Protein AF-A0A661TTE0-F1 (afdb_monomer_lite)

Sequence (135 aa):
KLEMTIAEGFTFYFDPKDVGKKIDDYIIPTSWERGEFLNACQNMFNNVYSIDLNIPGIENMPDEYTGDEYIYDDCYISLLVMVSSNFGYLANGPIDITFKKSGDDKWRIWVIKDKTAAGILTESASYGTILAQFH

Foldseek 3Di:
DLVVQADQQAKEAEDPVQAQDDDPNDGRHRIDGPVRVVVLVVLLVVQFPDKDKDFPCPVVPDPDDPDQKDKPFFGWMWIWTHNDPQATAIFITGKIWMWGQDPVRDIHTRYIYDPRPDDDPPDDDDHDHDDSDDD

Radius of gyration: 15.84 Å; chains: 1; bounding box: 48×32×39 Å

Secondary structure (DSSP, 8-state):
-HHHHEEEEEEEE--TTTTT-EETTEE--SEEEHHHHHHHHHHHHHH-SEEEEE-TTGGGS-S---SSEEEEEEEEEEEEEESSSS-EEEEEEEEEEEEEE-TTS-EEEEEEEE--------SSS--B-------

Structure (mmCIF, N/CA/C/O backbone):
data_AF-A0A661TTE0-F1
#
_entry.id   AF-A0A661TTE0-F1
#
loop_
_atom_site.group_PDB
_atom_site.id
_atom_site.type_symbol
_atom_site.label_atom_id
_atom_site.label_alt_id
_atom_site.label_comp_id
_atom_site.label_asym_id
_atom_site.label_entity_id
_atom_site.label_seq_id
_atom_site.pdbx_PDB_ins_code
_atom_site.Cartn_x
_atom_site.Cartn_y
_atom_site.Cartn_z
_atom_site.occupancy
_atom_site.B_iso_or_equiv
_atom_site.auth_seq_id
_atom_site.auth_comp_id
_atom_site.auth_asym_id
_atom_site.auth_atom_id
_atom_site.pdbx_PDB_model_num
ATOM 1 N N . LYS A 1 1 ? 10.618 -10.172 7.503 1.00 63.34 1 LYS A N 1
ATOM 2 C CA . LYS A 1 1 ? 10.186 -10.690 6.175 1.00 63.34 1 LYS A CA 1
ATOM 3 C C . LYS A 1 1 ? 9.563 -9.581 5.321 1.00 63.34 1 LYS A C 1
ATOM 5 O O . LYS A 1 1 ? 10.062 -9.404 4.224 1.00 63.34 1 LYS A O 1
ATOM 10 N N . LEU A 1 2 ? 8.614 -8.774 5.829 1.00 64.12 2 LEU A N 1
ATOM 11 C CA . LEU A 1 2 ? 8.089 -7.586 5.118 1.00 64.12 2 LEU A CA 1
ATOM 12 C C . LEU A 1 2 ? 9.192 -6.577 4.739 1.00 64.12 2 LEU A C 1
ATOM 14 O O . LEU A 1 2 ? 9.287 -6.143 3.600 1.00 64.12 2 LEU A O 1
ATOM 18 N N . GLU A 1 3 ? 10.102 -6.297 5.672 1.00 63.28 3 GLU A N 1
ATOM 19 C CA . GLU A 1 3 ? 11.249 -5.398 5.468 1.00 63.28 3 GLU A CA 1
ATOM 20 C C . GLU A 1 3 ? 12.190 -5.810 4.327 1.00 63.28 3 GLU A C 1
ATOM 22 O O . GLU A 1 3 ? 12.896 -4.967 3.785 1.00 63.28 3 GLU A O 1
ATOM 27 N N . MET A 1 4 ? 12.216 -7.098 3.965 1.00 72.50 4 MET A N 1
ATOM 28 C CA . MET A 1 4 ? 13.024 -7.598 2.848 1.00 72.50 4 MET A CA 1
ATOM 29 C C . MET A 1 4 ? 12.306 -7.453 1.501 1.00 72.50 4 MET A C 1
ATOM 31 O O . MET A 1 4 ? 12.970 -7.467 0.463 1.00 72.50 4 MET A O 1
ATOM 35 N N . THR A 1 5 ? 10.976 -7.336 1.533 1.00 83.06 5 THR A N 1
ATOM 36 C CA . THR A 1 5 ? 10.082 -7.186 0.377 1.00 83.06 5 THR A CA 1
ATOM 37 C C . THR A 1 5 ? 9.862 -5.712 0.021 1.00 83.06 5 THR A C 1
ATOM 39 O O . THR A 1 5 ? 9.704 -5.390 -1.153 1.00 83.06 5 THR A O 1
ATOM 42 N N . ILE A 1 6 ? 9.894 -4.811 1.008 1.00 90.12 6 ILE A N 1
ATOM 43 C CA . ILE A 1 6 ? 9.780 -3.358 0.821 1.00 90.12 6 ILE A CA 1
ATOM 44 C C . ILE A 1 6 ? 11.171 -2.736 0.639 1.00 90.12 6 ILE A C 1
ATOM 46 O O . ILE A 1 6 ? 12.048 -2.907 1.491 1.00 90.12 6 ILE A O 1
ATOM 50 N N . ALA A 1 7 ? 11.376 -2.010 -0.462 1.00 92.44 7 ALA A N 1
ATOM 51 C CA . ALA A 1 7 ? 12.639 -1.346 -0.780 1.00 92.44 7 ALA A CA 1
ATOM 52 C C . ALA A 1 7 ? 13.020 -0.293 0.270 1.00 92.44 7 ALA A C 1
ATOM 54 O O . ALA A 1 7 ? 12.151 0.268 0.928 1.00 92.44 7 ALA A O 1
ATOM 55 N N . GLU A 1 8 ? 14.317 -0.001 0.413 1.00 91.38 8 GLU A N 1
ATOM 56 C CA . GLU A 1 8 ? 14.813 1.029 1.341 1.00 91.38 8 GLU A CA 1
ATOM 57 C C . GLU A 1 8 ? 14.247 2.419 1.009 1.00 91.38 8 GLU A C 1
ATOM 59 O O . GLU A 1 8 ? 13.760 3.107 1.900 1.00 91.38 8 GLU A O 1
ATOM 64 N N . GLY A 1 9 ? 14.212 2.779 -0.279 1.00 91.56 9 GLY A N 1
ATOM 65 C CA . GLY A 1 9 ? 13.622 4.023 -0.788 1.00 91.56 9 GLY A CA 1
ATOM 66 C C . GLY A 1 9 ? 12.116 3.947 -1.053 1.00 91.56 9 GLY A C 1
ATOM 67 O O . GLY A 1 9 ? 11.645 4.557 -2.009 1.00 91.56 9 GLY A O 1
ATOM 68 N N . PHE A 1 10 ? 11.376 3.141 -0.289 1.00 96.06 10 PHE A N 1
ATOM 69 C CA . PHE A 1 10 ? 9.939 2.969 -0.497 1.00 96.06 10 PHE A CA 1
ATOM 70 C C . PHE A 1 10 ? 9.127 4.217 -0.131 1.00 96.06 10 PHE A C 1
ATOM 72 O O . PHE A 1 10 ? 9.416 4.895 0.859 1.00 96.06 10 PHE A O 1
ATOM 79 N N . THR A 1 11 ? 8.045 4.458 -0.876 1.00 94.50 11 THR A N 1
ATOM 80 C CA . THR A 1 11 ? 7.037 5.471 -0.543 1.00 94.50 11 THR A CA 1
ATOM 81 C C . THR A 1 11 ? 5.621 4.959 -0.805 1.00 94.50 11 THR A C 1
ATOM 83 O O . THR A 1 11 ? 5.321 4.438 -1.879 1.00 94.50 11 THR A O 1
ATOM 86 N N . PHE A 1 12 ? 4.733 5.147 0.167 1.00 93.31 12 PHE A N 1
ATOM 87 C CA . PHE A 1 12 ? 3.291 4.975 0.007 1.00 93.31 12 PHE A CA 1
ATOM 88 C C . PHE A 1 12 ? 2.658 6.347 -0.224 1.00 93.31 12 PHE A C 1
ATOM 90 O O . PHE A 1 12 ? 2.871 7.246 0.583 1.00 93.31 12 PHE A O 1
ATOM 97 N N . TYR A 1 13 ? 1.883 6.522 -1.289 1.00 91.00 13 TYR A N 1
ATOM 98 C CA . TYR A 1 13 ? 1.134 7.751 -1.555 1.00 91.00 13 TYR A CA 1
ATOM 99 C C . TYR A 1 13 ? -0.341 7.536 -1.246 1.00 91.00 13 TYR A C 1
ATOM 101 O O . TYR A 1 13 ? -0.939 6.588 -1.754 1.00 91.00 13 TYR A O 1
ATOM 109 N N . PHE A 1 14 ? -0.913 8.435 -0.449 1.00 87.19 14 PHE A N 1
ATOM 110 C CA . PHE A 1 14 ? -2.348 8.460 -0.179 1.00 87.19 14 PHE A CA 1
ATOM 111 C C . PHE A 1 14 ? -3.128 8.950 -1.395 1.00 87.19 14 PHE A C 1
ATOM 113 O O . PHE A 1 14 ? -2.598 9.717 -2.208 1.00 87.19 14 PHE A O 1
ATOM 120 N N . ASP A 1 15 ? -4.405 8.569 -1.482 1.00 86.44 15 ASP A N 1
ATOM 121 C CA . ASP A 1 15 ? -5.304 9.161 -2.466 1.00 86.44 15 ASP A CA 1
ATOM 122 C C . ASP A 1 15 ? -5.340 10.688 -2.241 1.00 86.44 15 ASP A C 1
ATOM 124 O O . ASP A 1 15 ? -5.603 11.145 -1.121 1.00 86.44 15 ASP A O 1
ATOM 128 N N . PRO A 1 16 ? -5.091 11.514 -3.275 1.00 85.38 16 PRO A N 1
ATOM 129 C CA . PRO A 1 16 ? -5.105 12.970 -3.149 1.00 85.38 16 PRO A CA 1
ATOM 130 C C . PRO A 1 16 ? -6.391 13.547 -2.543 1.00 85.38 16 PRO A C 1
ATOM 132 O O . PRO A 1 16 ? -6.363 14.649 -1.998 1.00 85.38 16 PRO A O 1
ATOM 135 N N . LYS A 1 17 ? -7.522 12.836 -2.636 1.00 83.38 17 LYS A N 1
ATOM 136 C CA . LYS A 1 17 ? -8.797 13.245 -2.030 1.00 83.38 17 LYS A CA 1
ATOM 137 C C . LYS A 1 17 ? -8.822 13.078 -0.514 1.00 83.38 17 LYS A C 1
ATOM 139 O O . LYS A 1 17 ? -9.683 13.678 0.130 1.00 83.38 17 LYS A O 1
ATOM 144 N N . ASP A 1 18 ? -7.954 12.241 0.041 1.00 83.44 18 ASP A N 1
ATOM 145 C CA . ASP A 1 18 ? -7.863 11.970 1.473 1.00 83.44 18 ASP A CA 1
ATOM 146 C C . ASP A 1 18 ? -6.802 12.826 2.162 1.00 83.44 18 ASP A C 1
ATOM 148 O O . ASP A 1 18 ? -6.963 13.175 3.331 1.00 83.44 18 ASP A O 1
ATOM 152 N N . VAL A 1 19 ? -5.774 13.253 1.427 1.00 83.69 19 VAL A N 1
ATOM 153 C CA . VAL A 1 19 ? -4.731 14.156 1.930 1.00 83.69 19 VAL A CA 1
ATOM 154 C C . VAL A 1 19 ? -5.344 15.404 2.579 1.00 83.69 19 VAL A C 1
ATOM 156 O O . VAL A 1 19 ? -6.172 16.106 2.000 1.00 83.69 19 VAL A O 1
ATOM 159 N N . GLY A 1 20 ? -4.919 15.692 3.809 1.00 85.88 20 GLY A N 1
ATOM 160 C CA . GLY A 1 20 ? -5.394 16.819 4.610 1.00 85.88 20 GLY A CA 1
ATOM 161 C C . GLY A 1 20 ? -6.670 16.552 5.414 1.00 85.88 20 GLY A C 1
ATOM 162 O O . GLY A 1 20 ? -7.016 17.374 6.267 1.00 85.88 20 GLY A O 1
ATOM 163 N N . LYS A 1 21 ? -7.362 15.419 5.215 1.00 85.81 21 LYS A N 1
ATOM 164 C CA . LYS A 1 21 ? -8.466 15.025 6.103 1.00 85.81 21 LYS A CA 1
ATOM 165 C C . LYS A 1 21 ? -7.926 14.733 7.501 1.00 85.81 21 LYS A C 1
ATOM 167 O O . LYS A 1 21 ? -6.868 14.125 7.662 1.00 85.81 21 LYS A O 1
ATOM 172 N N . LYS A 1 22 ? -8.674 15.176 8.514 1.00 83.19 22 LYS A N 1
ATOM 173 C CA . LYS A 1 22 ? -8.362 14.943 9.925 1.00 83.19 22 LYS A CA 1
ATOM 174 C C . LYS A 1 22 ? -9.139 13.731 10.438 1.00 83.19 22 LYS A C 1
ATOM 176 O O . LYS A 1 22 ? -10.357 13.667 10.282 1.00 83.19 22 LYS A O 1
ATOM 181 N N . ILE A 1 23 ? -8.419 12.805 11.054 1.00 77.44 23 ILE A N 1
ATOM 182 C CA . ILE A 1 23 ? -8.912 11.591 11.699 1.00 77.44 23 ILE A CA 1
ATOM 183 C C . ILE A 1 23 ? -8.402 11.639 13.131 1.00 77.44 23 ILE A C 1
ATOM 185 O O . ILE A 1 23 ? -7.198 11.531 13.345 1.00 77.44 23 ILE A O 1
ATOM 189 N N . ASP A 1 24 ? -9.294 11.821 14.100 1.00 82.12 24 ASP A N 1
ATOM 190 C CA . ASP A 1 24 ? -8.915 12.081 15.493 1.00 82.12 24 ASP A CA 1
ATOM 191 C C . ASP A 1 24 ? -7.883 13.214 15.568 1.00 82.12 24 ASP A C 1
ATOM 193 O O . ASP A 1 24 ? -8.213 14.327 15.175 1.00 82.12 24 ASP A O 1
ATOM 197 N N . ASP A 1 25 ? -6.644 12.959 15.994 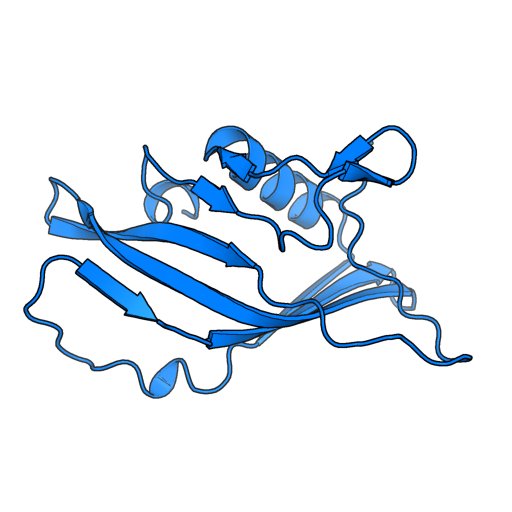1.00 83.50 25 ASP A N 1
ATOM 198 C CA . ASP A 1 25 ? -5.551 13.946 16.018 1.00 83.50 25 ASP A CA 1
ATOM 199 C C . ASP A 1 25 ? -4.538 13.799 14.873 1.00 83.50 25 ASP A C 1
ATOM 201 O O . ASP A 1 25 ? -3.560 14.544 14.792 1.00 83.50 25 ASP A O 1
ATOM 205 N N . TYR A 1 26 ? -4.795 12.885 13.942 1.00 82.44 26 TYR A N 1
ATOM 206 C CA . TYR A 1 26 ? -3.966 12.633 12.775 1.00 82.44 26 TYR A CA 1
ATOM 207 C C . TYR A 1 26 ? -4.474 13.395 11.544 1.00 82.44 26 TYR A C 1
ATOM 209 O O . TYR A 1 26 ? -5.671 13.420 11.263 1.00 82.44 26 TYR A O 1
ATOM 217 N N . ILE A 1 27 ? -3.567 14.009 10.781 1.00 85.44 27 ILE A N 1
ATOM 218 C CA . ILE A 1 27 ? -3.872 14.615 9.476 1.00 85.44 27 ILE A CA 1
ATOM 219 C C . ILE A 1 27 ? -3.226 13.739 8.412 1.00 85.44 27 ILE A C 1
ATOM 221 O O . ILE A 1 27 ? -2.014 13.535 8.461 1.00 85.44 27 ILE A O 1
ATOM 225 N N . ILE A 1 28 ? -4.019 13.253 7.453 1.00 85.38 28 ILE A N 1
ATOM 226 C CA . ILE A 1 28 ? -3.514 12.398 6.374 1.00 85.38 28 ILE A CA 1
ATOM 227 C C . ILE A 1 28 ? -2.458 13.176 5.566 1.00 85.38 28 ILE A C 1
ATOM 229 O O . ILE A 1 28 ? -2.792 14.209 4.972 1.00 85.38 28 ILE A O 1
ATOM 233 N N . PRO A 1 29 ? -1.193 12.724 5.539 1.00 89.44 29 PRO A N 1
ATOM 234 C CA . PRO A 1 29 ? -0.135 13.358 4.775 1.00 89.44 29 PRO A CA 1
ATOM 235 C C . PRO A 1 29 ? -0.250 12.958 3.305 1.00 89.44 29 PRO A C 1
ATOM 237 O O . PRO A 1 29 ? -1.008 12.071 2.931 1.00 89.44 29 PRO A O 1
ATOM 240 N N . THR A 1 30 ? 0.557 13.578 2.452 1.00 92.12 30 THR A N 1
ATOM 241 C CA . THR A 1 30 ? 0.662 13.168 1.046 1.00 92.12 30 THR A CA 1
ATOM 242 C C . THR A 1 30 ? 1.196 11.741 0.901 1.00 92.12 30 THR A C 1
ATOM 244 O O . THR A 1 30 ? 0.814 11.015 -0.016 1.00 92.12 30 THR A O 1
ATOM 247 N N . SER A 1 31 ? 2.101 11.338 1.792 1.00 91.81 31 SER A N 1
ATOM 248 C CA . SER A 1 31 ? 2.784 10.055 1.704 1.00 91.81 31 SER A CA 1
ATOM 249 C C . SER A 1 31 ? 3.303 9.573 3.050 1.00 91.81 31 SER A C 1
ATOM 251 O O . SER A 1 31 ? 3.523 10.378 3.954 1.00 91.81 31 SER A O 1
ATOM 253 N N . TRP A 1 32 ? 3.572 8.272 3.117 1.00 92.88 32 TRP A N 1
ATOM 254 C CA . TRP A 1 32 ? 4.417 7.647 4.127 1.00 92.88 32 TRP A CA 1
ATOM 255 C C . TRP A 1 32 ? 5.730 7.169 3.525 1.00 92.88 32 TRP A C 1
ATOM 257 O O . TRP A 1 32 ? 5.753 6.526 2.471 1.00 92.88 32 TRP A O 1
ATOM 267 N N . GLU A 1 33 ? 6.821 7.416 4.236 1.00 95.31 33 GLU A N 1
ATOM 268 C CA . GLU A 1 33 ? 8.095 6.754 3.982 1.00 95.31 33 GLU A CA 1
ATOM 269 C C . GLU A 1 33 ? 8.085 5.318 4.531 1.00 95.31 33 GLU A C 1
ATOM 271 O O . GLU A 1 33 ? 7.222 4.913 5.318 1.00 95.31 33 GLU A O 1
ATOM 276 N N . ARG A 1 34 ? 9.086 4.521 4.138 1.00 93.06 34 ARG A N 1
ATOM 277 C CA . ARG A 1 34 ? 9.242 3.115 4.549 1.00 93.06 34 ARG A CA 1
ATOM 278 C C . ARG A 1 34 ? 9.043 2.882 6.046 1.00 93.06 34 ARG A C 1
ATOM 280 O O . ARG A 1 34 ? 8.356 1.935 6.419 1.00 93.06 34 ARG A O 1
ATOM 287 N N . GLY A 1 35 ? 9.659 3.703 6.895 1.00 91.25 35 GLY A N 1
ATOM 288 C CA . GLY A 1 35 ? 9.573 3.542 8.348 1.00 91.25 35 GLY A CA 1
ATOM 289 C C . GLY A 1 35 ? 8.147 3.716 8.871 1.00 91.25 35 GLY A C 1
ATOM 290 O O . GLY A 1 35 ? 7.672 2.888 9.645 1.00 91.25 35 GLY A O 1
ATOM 291 N N . GLU A 1 36 ? 7.451 4.749 8.399 1.00 90.94 36 GLU A N 1
ATOM 292 C CA . GLU A 1 36 ? 6.069 5.049 8.783 1.00 90.94 36 GLU A CA 1
ATOM 293 C C . GLU A 1 36 ? 5.118 3.940 8.331 1.00 90.94 36 GLU A C 1
ATOM 295 O O . GLU A 1 36 ? 4.331 3.441 9.133 1.00 90.94 36 GLU A O 1
ATOM 300 N N . PHE A 1 37 ? 5.257 3.486 7.082 1.00 89.19 37 PHE A N 1
ATOM 301 C CA . PHE A 1 37 ? 4.452 2.396 6.532 1.00 89.19 37 PHE A CA 1
ATOM 302 C C . PHE A 1 37 ? 4.652 1.087 7.304 1.00 89.19 37 PHE A C 1
ATOM 304 O O . PHE A 1 37 ? 3.684 0.442 7.706 1.00 89.19 37 PHE A O 1
ATOM 311 N N . LEU A 1 38 ? 5.905 0.697 7.561 1.00 88.31 38 LEU A N 1
ATOM 312 C CA . LEU A 1 38 ? 6.206 -0.523 8.314 1.00 88.31 38 LEU A CA 1
ATOM 313 C C . LEU A 1 38 ? 5.676 -0.453 9.748 1.00 88.31 38 LEU A C 1
ATOM 315 O O . LEU A 1 38 ? 5.133 -1.441 10.242 1.00 88.31 38 LEU A O 1
ATOM 319 N N . ASN A 1 39 ? 5.795 0.707 10.397 1.00 87.81 39 ASN A N 1
ATOM 320 C CA . ASN A 1 39 ? 5.257 0.922 11.734 1.00 87.81 39 ASN A CA 1
ATOM 321 C C . ASN A 1 39 ? 3.722 0.836 11.743 1.00 87.81 39 ASN A C 1
ATOM 323 O O . ASN A 1 39 ? 3.147 0.160 12.595 1.00 87.81 39 ASN A O 1
ATOM 327 N N . ALA A 1 40 ? 3.053 1.440 10.756 1.00 85.81 40 ALA A N 1
ATOM 328 C CA . ALA A 1 40 ? 1.606 1.339 10.590 1.00 85.81 40 ALA A CA 1
ATOM 329 C C . ALA A 1 40 ? 1.156 -0.119 10.381 1.00 85.81 40 ALA A C 1
ATOM 331 O O . ALA A 1 40 ? 0.237 -0.583 11.059 1.00 85.81 40 ALA A O 1
ATOM 332 N N . CYS A 1 41 ? 1.840 -0.882 9.518 1.00 85.25 41 CYS A N 1
ATOM 333 C CA . CYS A 1 41 ? 1.567 -2.308 9.337 1.00 85.25 41 CYS A CA 1
ATOM 334 C C . CYS A 1 41 ? 1.771 -3.100 10.633 1.00 85.25 41 CYS A C 1
ATOM 336 O O . CYS A 1 41 ? 0.927 -3.921 10.985 1.00 85.25 41 CYS A O 1
ATOM 338 N N . GLN A 1 42 ? 2.869 -2.864 11.356 1.00 85.88 42 GLN A N 1
ATOM 339 C CA . GLN A 1 42 ? 3.149 -3.555 12.614 1.00 85.88 42 GLN A CA 1
ATOM 340 C C . GLN A 1 42 ? 2.062 -3.282 13.660 1.00 85.88 42 GLN A C 1
ATOM 342 O O . GLN A 1 42 ? 1.601 -4.213 14.319 1.00 85.88 42 GLN A O 1
ATOM 347 N N . ASN A 1 43 ? 1.615 -2.031 13.778 1.00 82.75 43 ASN A N 1
ATOM 348 C CA . ASN A 1 43 ? 0.535 -1.657 14.686 1.00 82.75 43 ASN A CA 1
ATOM 349 C C . ASN A 1 43 ? -0.792 -2.309 14.298 1.00 82.75 43 ASN A C 1
ATOM 351 O O . ASN A 1 43 ? -1.498 -2.810 15.171 1.00 82.75 43 ASN A O 1
ATOM 355 N N . MET A 1 44 ? -1.102 -2.379 13.001 1.00 82.31 44 MET A N 1
ATOM 356 C CA . MET A 1 44 ? -2.265 -3.119 12.514 1.00 82.31 44 MET A CA 1
ATOM 357 C C . MET A 1 44 ? -2.180 -4.599 12.914 1.00 82.31 44 MET A C 1
ATOM 359 O O . MET A 1 44 ? -3.115 -5.115 13.517 1.00 82.31 44 MET A O 1
ATOM 363 N N . PHE A 1 45 ? -1.053 -5.274 12.662 1.00 83.88 45 PHE A N 1
ATOM 364 C CA . PHE A 1 45 ? -0.881 -6.689 13.020 1.00 83.88 45 PHE A CA 1
ATOM 365 C C . PHE A 1 45 ? -0.949 -6.959 14.530 1.00 83.88 45 PHE A C 1
ATOM 367 O O . PHE A 1 45 ? -1.370 -8.043 14.924 1.00 83.88 45 PHE A O 1
ATOM 374 N N . ASN A 1 46 ? -0.553 -6.003 15.372 1.00 82.81 46 ASN A N 1
ATOM 375 C CA . ASN A 1 46 ? -0.578 -6.165 16.828 1.00 82.81 46 ASN A CA 1
ATOM 376 C C . ASN A 1 46 ? -1.984 -6.032 17.434 1.00 82.81 46 ASN A C 1
ATOM 378 O O . ASN A 1 46 ? -2.252 -6.630 18.473 1.00 82.81 46 ASN A O 1
ATOM 382 N N . ASN A 1 47 ? -2.861 -5.242 16.810 1.00 79.25 47 ASN A N 1
ATOM 383 C CA . ASN A 1 47 ? -4.148 -4.841 17.391 1.00 79.25 47 ASN A CA 1
ATOM 384 C C . ASN A 1 47 ? -5.362 -5.515 16.734 1.00 79.25 47 ASN A C 1
ATOM 386 O O . ASN A 1 47 ? -6.504 -5.253 17.109 1.00 79.25 47 ASN A O 1
ATOM 390 N N . VAL A 1 48 ? -5.131 -6.361 15.733 1.00 84.75 48 VAL A N 1
ATOM 391 C CA . VAL A 1 48 ? -6.182 -6.983 14.932 1.00 84.75 48 VAL A CA 1
ATOM 392 C C . VAL A 1 48 ? -6.566 -8.365 15.470 1.00 84.75 48 VAL A C 1
ATOM 394 O O . VAL A 1 48 ? -5.722 -9.158 15.879 1.00 84.75 48 VAL A O 1
ATOM 397 N N . TYR A 1 49 ? -7.857 -8.678 15.423 1.00 79.62 49 TYR A N 1
ATOM 398 C CA . TYR A 1 49 ? -8.400 -10.020 15.617 1.00 79.62 49 TYR A CA 1
ATOM 399 C C . TYR A 1 49 ? -8.120 -10.928 14.409 1.00 79.62 49 TYR A C 1
ATOM 401 O O . TYR A 1 49 ? -7.644 -12.050 14.574 1.00 79.62 49 TYR A O 1
ATOM 409 N N . SER A 1 50 ? -8.388 -10.452 13.189 1.00 84.38 50 SER A N 1
ATOM 410 C CA . SER A 1 50 ? -8.042 -11.154 11.945 1.00 84.38 50 SER A CA 1
ATOM 411 C C . SER A 1 50 ? -7.863 -10.198 10.766 1.00 84.38 50 SER A C 1
ATOM 413 O O . SER A 1 50 ? -8.556 -9.188 10.679 1.00 84.38 50 SER A O 1
ATOM 415 N N . ILE A 1 51 ? -6.987 -10.548 9.824 1.00 85.88 51 ILE A N 1
ATOM 416 C CA . ILE A 1 51 ? -6.815 -9.829 8.555 1.00 85.88 51 ILE A CA 1
ATOM 417 C C . ILE A 1 51 ? -7.149 -10.775 7.411 1.00 85.88 51 ILE A C 1
ATOM 419 O O . ILE A 1 51 ? -6.654 -11.901 7.386 1.00 85.88 51 ILE A O 1
ATOM 423 N N . ASP A 1 52 ? -7.935 -10.290 6.459 1.00 85.75 52 ASP A N 1
ATOM 424 C CA . ASP A 1 52 ? -8.144 -10.919 5.162 1.00 85.75 52 ASP A CA 1
ATOM 425 C C . ASP A 1 52 ? -7.744 -9.927 4.063 1.00 85.75 52 ASP A C 1
ATOM 427 O O . ASP A 1 52 ? -8.320 -8.844 3.949 1.00 85.75 52 ASP A O 1
ATOM 431 N N . LEU A 1 53 ? -6.705 -10.271 3.302 1.00 85.19 53 LEU A N 1
ATOM 432 C CA . LEU A 1 53 ? -6.223 -9.491 2.167 1.00 85.19 53 LEU A CA 1
ATOM 433 C C . LEU A 1 53 ? -6.398 -10.325 0.905 1.00 85.19 53 LEU A C 1
ATOM 435 O O . LEU A 1 53 ? -5.717 -11.333 0.717 1.00 85.19 53 LEU A O 1
ATOM 439 N N . ASN A 1 54 ? -7.255 -9.842 0.017 1.00 84.44 54 ASN A N 1
ATOM 440 C CA . ASN A 1 54 ? -7.479 -10.419 -1.293 1.00 84.44 54 ASN A CA 1
ATOM 441 C C . ASN A 1 54 ? -6.987 -9.459 -2.382 1.00 84.44 54 ASN A C 1
ATOM 443 O O . ASN A 1 54 ? -7.315 -8.272 -2.369 1.00 84.44 54 ASN A O 1
ATOM 447 N N . ILE A 1 55 ? -6.223 -9.993 -3.333 1.00 83.56 55 ILE A N 1
ATOM 448 C CA . ILE A 1 55 ? -5.728 -9.280 -4.515 1.00 83.56 55 ILE A CA 1
ATOM 449 C C . ILE A 1 55 ? -6.146 -10.108 -5.736 1.00 83.56 55 ILE A C 1
ATOM 451 O O . ILE A 1 55 ? -5.397 -10.994 -6.157 1.00 83.56 55 ILE A O 1
ATOM 455 N N . PRO A 1 56 ? -7.368 -9.906 -6.261 1.00 76.12 56 PRO A N 1
ATOM 456 C CA . PRO A 1 56 ? -7.863 -10.672 -7.396 1.00 76.12 56 PRO A CA 1
ATOM 457 C C . PRO A 1 56 ? -6.952 -10.517 -8.615 1.00 76.12 56 PRO A C 1
ATOM 459 O O . PRO A 1 56 ? -6.561 -9.404 -8.962 1.00 76.12 56 PRO A O 1
ATOM 462 N N . GLY A 1 57 ? -6.643 -11.620 -9.298 1.00 71.19 57 GLY A N 1
ATOM 463 C CA . GLY A 1 57 ? -5.843 -11.577 -10.516 1.00 71.19 57 GLY A CA 1
ATOM 464 C C . GLY A 1 57 ? -4.344 -11.408 -10.278 1.00 71.19 57 GLY A C 1
ATOM 465 O O . GLY A 1 57 ? -3.613 -11.186 -11.242 1.00 71.19 57 GLY A O 1
ATOM 466 N N . ILE A 1 58 ? -3.858 -11.527 -9.037 1.00 72.31 58 ILE A N 1
ATOM 467 C CA . ILE A 1 58 ? -2.416 -11.601 -8.758 1.00 72.31 58 ILE A CA 1
ATOM 468 C C . ILE A 1 58 ? -1.769 -12.806 -9.459 1.00 72.31 58 ILE A C 1
ATOM 470 O O . ILE A 1 58 ? -0.617 -12.744 -9.874 1.00 72.31 58 ILE A O 1
ATOM 474 N N . GLU A 1 59 ? -2.542 -13.870 -9.673 1.00 71.81 59 GLU A N 1
ATOM 475 C CA . GLU A 1 59 ? -2.179 -15.057 -10.444 1.00 71.81 59 GLU A CA 1
ATOM 476 C C . GLU A 1 59 ? -1.972 -14.790 -11.942 1.00 71.81 59 GLU A C 1
ATOM 478 O O . GLU A 1 59 ? -1.394 -15.624 -12.629 1.00 71.81 59 GLU A O 1
ATOM 483 N N . ASN A 1 60 ? -2.422 -13.638 -12.449 1.00 69.75 60 ASN A N 1
ATOM 484 C CA . ASN A 1 60 ? -2.234 -13.241 -13.845 1.00 69.75 60 ASN A CA 1
ATOM 485 C C . ASN A 1 60 ? -0.961 -12.407 -14.055 1.00 69.75 60 ASN A C 1
ATOM 487 O O . ASN A 1 60 ? -0.721 -11.933 -15.168 1.00 69.75 60 ASN A O 1
ATOM 491 N N . MET A 1 61 ? -0.156 -12.191 -13.007 1.00 69.00 61 MET A N 1
ATOM 492 C CA . MET A 1 61 ? 1.159 -11.577 -13.169 1.00 69.00 61 MET A CA 1
ATOM 493 C C . MET A 1 61 ? 2.038 -12.471 -14.054 1.00 69.00 61 MET A C 1
ATOM 495 O O . MET A 1 61 ? 2.021 -13.690 -13.893 1.00 69.00 61 MET A O 1
ATOM 499 N N . PRO A 1 62 ? 2.801 -11.896 -14.997 1.00 69.62 62 PRO A N 1
ATOM 500 C CA . PRO A 1 62 ? 3.658 -12.686 -15.867 1.00 69.62 62 PRO A CA 1
ATOM 501 C C . PRO A 1 62 ? 4.721 -13.425 -15.044 1.00 69.62 62 PRO A C 1
ATOM 503 O O . PRO A 1 62 ? 5.405 -12.811 -14.224 1.00 69.62 62 PRO A O 1
ATOM 506 N N . ASP A 1 63 ? 4.888 -14.723 -15.311 1.00 67.50 63 ASP A N 1
ATOM 507 C CA . ASP A 1 63 ? 5.906 -15.564 -14.661 1.00 67.50 63 ASP A CA 1
ATOM 508 C C . ASP A 1 63 ? 7.334 -15.056 -14.927 1.00 67.50 63 ASP A C 1
ATOM 510 O O . ASP A 1 63 ? 8.230 -15.211 -14.096 1.00 67.50 63 ASP A O 1
ATOM 514 N N . GLU A 1 64 ? 7.544 -14.413 -16.080 1.00 67.19 64 GLU A N 1
ATOM 515 C CA . GLU A 1 64 ? 8.819 -13.829 -16.480 1.00 67.19 64 GLU A CA 1
ATOM 516 C C . GLU A 1 64 ? 8.639 -12.369 -16.908 1.00 67.19 64 GLU A C 1
ATOM 518 O O . GLU A 1 64 ? 7.869 -12.044 -17.814 1.00 67.19 64 GLU A O 1
ATOM 523 N N . TYR A 1 65 ? 9.398 -11.480 -16.266 1.00 75.19 65 TYR A N 1
ATOM 524 C CA . TYR A 1 65 ? 9.497 -10.074 -16.635 1.00 75.19 65 TYR A CA 1
ATOM 525 C C . TYR A 1 65 ? 10.968 -9.686 -16.796 1.00 75.19 65 TYR A C 1
ATOM 527 O O . TYR A 1 65 ? 11.768 -9.827 -15.870 1.00 75.19 65 TYR A O 1
ATOM 535 N N . THR A 1 66 ? 11.334 -9.214 -17.990 1.00 77.19 66 THR A N 1
ATOM 536 C CA . THR A 1 66 ? 12.731 -8.948 -18.375 1.00 77.19 66 THR A CA 1
ATOM 537 C C . THR A 1 66 ? 13.176 -7.505 -18.137 1.00 77.19 66 THR A C 1
ATOM 539 O O . THR A 1 66 ? 14.328 -7.180 -18.408 1.00 77.19 66 THR A O 1
ATOM 542 N N . GLY A 1 67 ? 12.276 -6.625 -17.691 1.00 83.56 67 GLY A N 1
ATOM 543 C CA . GLY A 1 67 ? 12.622 -5.257 -17.306 1.00 83.56 67 GLY A CA 1
ATOM 544 C C . GLY A 1 67 ? 13.105 -5.164 -15.856 1.00 83.56 67 GLY A C 1
ATOM 545 O O . GLY A 1 67 ? 12.914 -6.086 -15.067 1.00 83.56 67 GLY A O 1
ATOM 546 N N . ASP A 1 68 ? 13.677 -4.017 -15.493 1.00 86.50 68 ASP A N 1
ATOM 547 C CA . ASP A 1 68 ? 14.135 -3.738 -14.120 1.00 86.50 68 ASP A CA 1
ATOM 548 C C . ASP A 1 68 ? 13.062 -3.064 -13.246 1.00 86.50 68 ASP A C 1
ATOM 550 O O . ASP A 1 68 ? 13.222 -2.944 -12.030 1.00 86.50 68 ASP A O 1
ATOM 554 N N . GLU A 1 69 ? 11.957 -2.640 -13.863 1.00 90.50 69 GLU A N 1
ATOM 555 C CA . GLU A 1 69 ? 10.811 -1.991 -13.229 1.00 90.50 69 GLU A CA 1
ATOM 556 C C . GLU A 1 69 ? 9.510 -2.525 -13.827 1.00 90.50 69 GLU A C 1
ATOM 558 O O . GLU A 1 69 ? 9.355 -2.540 -15.048 1.00 90.50 69 GLU A O 1
ATOM 563 N N . TYR A 1 70 ? 8.579 -2.931 -12.969 1.00 88.00 70 TYR A N 1
ATOM 564 C CA . TYR A 1 70 ? 7.240 -3.381 -13.331 1.00 88.00 70 TYR A CA 1
ATOM 565 C C . TYR A 1 70 ? 6.204 -2.589 -12.536 1.00 88.00 70 TYR A C 1
ATOM 567 O O . TYR A 1 70 ? 6.344 -2.411 -11.325 1.00 88.00 70 TYR A O 1
ATOM 575 N N . ILE A 1 71 ? 5.156 -2.121 -13.208 1.00 88.31 71 ILE A N 1
ATOM 576 C CA . ILE A 1 71 ? 4.052 -1.397 -12.578 1.00 88.31 71 ILE A CA 1
ATOM 577 C C . ILE A 1 71 ? 2.800 -2.250 -12.732 1.00 88.31 71 ILE A C 1
ATOM 579 O O . ILE A 1 71 ? 2.359 -2.501 -13.852 1.00 88.31 71 ILE A O 1
ATOM 583 N N . TYR A 1 72 ? 2.235 -2.679 -11.605 1.00 87.06 72 TYR A N 1
ATOM 584 C CA . TYR A 1 72 ? 0.889 -3.230 -11.566 1.00 87.06 72 TYR A CA 1
ATOM 585 C C . TYR A 1 72 ? -0.086 -2.068 -11.372 1.00 87.06 72 TYR A C 1
ATOM 587 O O . TYR A 1 72 ? -0.288 -1.609 -10.248 1.00 87.06 72 TYR A O 1
ATOM 595 N N . ASP A 1 73 ? -0.602 -1.557 -12.487 1.00 86.50 73 ASP A N 1
ATOM 596 C CA . ASP A 1 73 ? -1.565 -0.454 -12.532 1.00 86.50 73 ASP A CA 1
ATOM 597 C C . ASP A 1 73 ? -2.985 -0.959 -12.250 1.00 86.50 73 ASP A C 1
ATOM 599 O O . ASP A 1 73 ? -3.346 -2.060 -12.674 1.00 86.50 73 ASP A O 1
ATOM 603 N N . ASP A 1 74 ? -3.766 -0.154 -11.529 1.00 84.12 74 ASP A N 1
ATOM 604 C CA . ASP A 1 74 ? -5.161 -0.432 -11.162 1.00 84.12 74 ASP A CA 1
ATOM 605 C C . ASP A 1 74 ? -5.375 -1.832 -10.543 1.00 84.12 74 ASP A C 1
ATOM 607 O O . ASP A 1 74 ? -6.402 -2.491 -10.738 1.00 84.12 74 ASP A O 1
ATOM 611 N N . CYS A 1 75 ? -4.401 -2.284 -9.750 1.00 84.25 75 CYS A N 1
ATOM 612 C CA . CYS A 1 75 ? -4.470 -3.526 -8.996 1.00 84.25 75 CYS A CA 1
ATOM 613 C C . CYS A 1 75 ? -5.573 -3.414 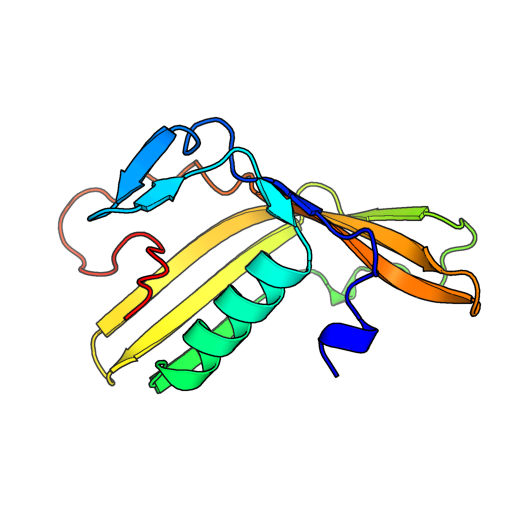-7.940 1.00 84.25 75 CYS A C 1
ATOM 615 O O . CYS A 1 75 ? -5.450 -2.661 -6.973 1.00 84.25 75 CYS A O 1
ATOM 617 N N . TYR A 1 76 ? -6.672 -4.142 -8.124 1.00 85.81 76 TYR A N 1
ATOM 618 C CA . TYR A 1 76 ? -7.764 -4.121 -7.161 1.00 85.81 76 TYR A CA 1
ATOM 619 C C . TYR A 1 76 ? -7.367 -4.887 -5.899 1.00 85.81 76 TYR A C 1
ATOM 621 O O . TYR A 1 76 ? -6.939 -6.038 -5.967 1.00 85.81 76 TYR A O 1
ATOM 629 N N . ILE A 1 77 ? -7.567 -4.273 -4.739 1.00 83.56 77 ILE A N 1
ATOM 630 C CA . ILE A 1 77 ? -7.386 -4.919 -3.442 1.00 83.56 77 ILE A CA 1
ATOM 631 C C . ILE A 1 77 ? -8.695 -4.934 -2.663 1.00 83.56 77 ILE A C 1
ATOM 633 O O . ILE A 1 77 ? -9.561 -4.077 -2.836 1.00 83.56 77 ILE A O 1
ATOM 637 N N . SER A 1 78 ? -8.823 -5.910 -1.774 1.00 83.81 78 SER A N 1
ATOM 638 C CA . SER A 1 78 ? -9.833 -5.944 -0.724 1.00 83.81 78 SER A CA 1
ATOM 639 C C . SER A 1 78 ? -9.146 -6.346 0.572 1.00 83.81 78 SER A C 1
ATOM 641 O O . SER A 1 78 ? -8.686 -7.477 0.704 1.00 83.81 78 SER A O 1
ATOM 643 N N . LEU A 1 79 ? -9.066 -5.414 1.514 1.00 84.00 79 LEU A N 1
ATOM 644 C CA . LEU A 1 79 ? -8.450 -5.587 2.820 1.00 84.00 79 LEU A CA 1
ATOM 645 C C . LEU A 1 79 ? -9.516 -5.447 3.906 1.00 84.00 79 LEU A C 1
ATOM 647 O O . LEU A 1 79 ? -10.016 -4.349 4.151 1.00 84.00 79 LEU A O 1
ATOM 651 N N . LEU A 1 80 ? -9.825 -6.553 4.577 1.00 83.00 80 LEU A N 1
ATOM 652 C CA . LEU A 1 80 ? -10.667 -6.598 5.765 1.00 83.00 80 LEU A CA 1
ATOM 653 C C . LEU A 1 80 ? -9.793 -6.778 7.011 1.00 83.00 80 LEU A C 1
ATOM 655 O O . LEU A 1 80 ? -9.068 -7.761 7.147 1.00 83.00 80 LEU A O 1
ATOM 659 N N . VAL A 1 81 ? -9.896 -5.837 7.944 1.00 82.81 81 VAL A N 1
ATOM 660 C CA . VAL A 1 81 ? -9.175 -5.819 9.222 1.00 82.81 81 VAL A CA 1
ATOM 661 C C . VAL A 1 81 ? -10.205 -5.899 10.342 1.00 82.81 81 VAL A C 1
ATOM 663 O O . VAL A 1 81 ? -10.865 -4.914 10.658 1.00 82.81 81 VAL A O 1
ATOM 666 N N . MET A 1 82 ? -10.366 -7.066 10.954 1.00 81.75 82 MET A N 1
ATOM 667 C CA . MET A 1 82 ? -11.280 -7.270 12.081 1.00 81.75 82 MET A CA 1
ATOM 668 C C . MET A 1 82 ? -10.576 -6.910 13.385 1.00 81.75 82 MET A C 1
ATOM 670 O O . MET A 1 82 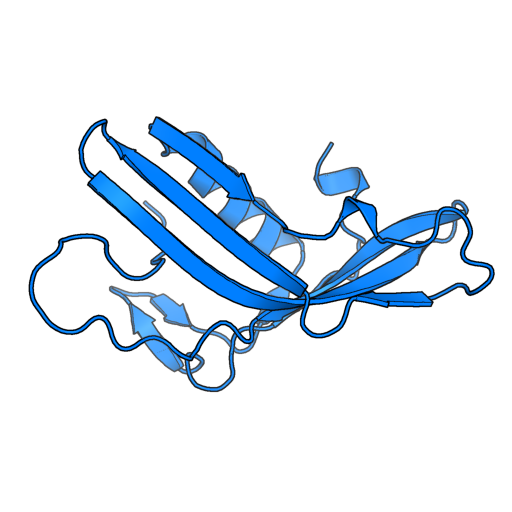? -9.577 -7.529 13.708 1.00 81.75 82 MET A O 1
ATOM 674 N N . VAL A 1 83 ? -11.088 -5.970 14.177 1.00 79.88 83 VAL A N 1
ATOM 675 C CA . VAL A 1 83 ? -10.541 -5.638 15.515 1.00 79.88 83 VAL A CA 1
ATOM 676 C C . VAL A 1 83 ? -11.150 -6.527 16.604 1.00 79.88 83 VAL A C 1
ATOM 678 O O . VAL A 1 83 ? -10.543 -6.784 17.638 1.00 79.88 83 VAL A O 1
ATOM 681 N N . SER A 1 84 ? -12.353 -7.044 16.367 1.00 78.88 84 SER A N 1
ATOM 682 C CA . SER A 1 84 ? -13.000 -8.058 17.204 1.00 78.88 84 SER A CA 1
ATOM 683 C C . SER A 1 84 ? -13.756 -9.051 16.325 1.00 78.88 84 SER A C 1
ATOM 685 O O . SER A 1 84 ? -13.820 -8.877 15.112 1.00 78.88 84 SER A O 1
ATOM 687 N N . SER A 1 85 ? -14.408 -10.054 16.918 1.00 82.00 85 SER A N 1
ATOM 688 C CA . SER A 1 85 ? -15.226 -11.004 16.152 1.00 82.00 85 SER A CA 1
ATOM 689 C C . SER A 1 85 ? -16.401 -10.359 15.403 1.00 82.00 85 SER A C 1
ATOM 691 O O . SER A 1 85 ? -16.926 -10.975 14.483 1.00 82.00 85 SER A O 1
ATOM 693 N N . ASN A 1 86 ? -16.825 -9.144 15.784 1.00 82.25 86 ASN A N 1
ATOM 694 C CA . ASN A 1 86 ? -18.016 -8.482 15.233 1.00 82.25 86 ASN A CA 1
ATOM 695 C C . ASN A 1 86 ? -17.750 -7.079 14.661 1.00 82.25 86 ASN A C 1
ATOM 697 O O . ASN A 1 86 ? -18.678 -6.442 14.167 1.00 82.25 86 ASN A O 1
ATOM 701 N N . PHE A 1 87 ? -16.519 -6.574 14.744 1.00 79.25 87 PHE A N 1
ATOM 702 C CA . PHE A 1 87 ? -16.178 -5.219 14.309 1.00 79.25 87 PHE A CA 1
ATOM 703 C C . PHE A 1 87 ? -14.866 -5.217 13.533 1.00 79.25 87 PHE A C 1
ATOM 705 O O . PHE A 1 87 ? -13.885 -5.818 13.975 1.00 79.25 87 PHE A O 1
ATOM 712 N N . GLY A 1 88 ? -14.854 -4.515 12.403 1.00 78.56 88 GLY A N 1
ATOM 713 C CA . GLY A 1 88 ? -13.700 -4.394 11.527 1.00 78.56 88 GLY A CA 1
ATOM 714 C C . GLY A 1 88 ? -13.824 -3.241 10.538 1.00 78.56 88 GLY A C 1
ATOM 715 O O . GLY A 1 88 ? -14.850 -2.559 10.474 1.00 78.56 88 GLY A O 1
ATOM 716 N N . TYR A 1 89 ? -12.763 -3.059 9.766 1.00 79.00 89 TYR A N 1
ATOM 717 C CA . TYR A 1 89 ? -12.610 -2.038 8.740 1.00 79.00 89 TYR A CA 1
ATOM 718 C C . TYR A 1 89 ? -12.368 -2.706 7.393 1.00 79.00 89 TYR A C 1
ATOM 720 O O . TYR A 1 89 ? -11.609 -3.672 7.312 1.00 79.00 89 TYR A O 1
ATOM 728 N N . LEU A 1 90 ? -12.994 -2.182 6.344 1.00 80.50 90 LEU A N 1
ATOM 729 C CA . LEU A 1 90 ? -12.816 -2.652 4.974 1.00 80.50 90 LEU A CA 1
ATOM 730 C C . LEU A 1 90 ? -12.261 -1.503 4.131 1.00 80.50 90 LEU A C 1
ATOM 732 O O . LEU A 1 90 ? -12.877 -0.440 4.074 1.00 80.50 90 LEU A O 1
ATOM 736 N N . ALA A 1 91 ? -11.141 -1.726 3.447 1.00 79.44 91 ALA A N 1
ATOM 737 C CA . ALA A 1 91 ? -10.810 -0.960 2.247 1.00 79.44 91 ALA A CA 1
ATOM 738 C C . ALA A 1 91 ? -10.865 -1.868 1.043 1.00 79.44 91 ALA A C 1
ATOM 740 O O . ALA A 1 91 ? -10.376 -2.998 1.064 1.00 79.44 91 ALA A O 1
ATOM 741 N N . ASN A 1 92 ? -11.421 -1.336 -0.028 1.00 83.31 92 ASN A N 1
ATOM 742 C CA . ASN A 1 92 ? -11.411 -1.978 -1.314 1.00 83.31 92 ASN A CA 1
ATOM 743 C C . ASN A 1 92 ? -11.254 -0.931 -2.409 1.00 83.31 92 ASN A C 1
ATOM 745 O O . ASN A 1 92 ? -11.654 0.221 -2.259 1.00 83.31 92 ASN A O 1
ATOM 749 N N . GLY A 1 93 ? -10.644 -1.334 -3.511 1.00 82.94 93 GLY A N 1
ATOM 750 C CA . GLY A 1 93 ? -10.410 -0.434 -4.627 1.00 82.94 93 GLY A CA 1
ATOM 751 C C . GLY A 1 93 ? -9.050 -0.641 -5.272 1.00 82.94 93 GLY A C 1
ATOM 752 O O . GLY A 1 93 ? -8.275 -1.496 -4.839 1.00 82.94 93 GLY A O 1
ATOM 753 N N . PRO A 1 94 ? -8.781 0.118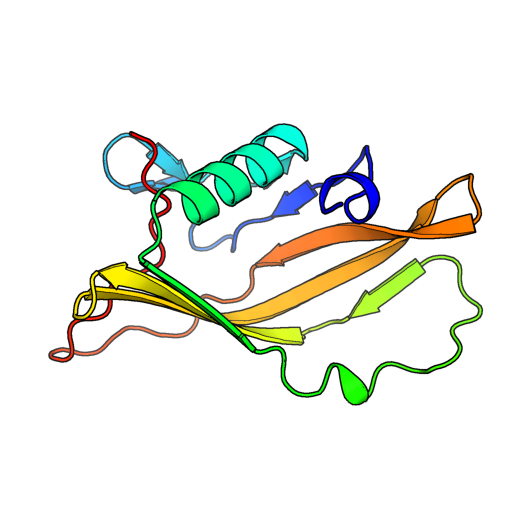 -6.339 1.00 86.50 94 PRO A N 1
ATOM 754 C CA . PRO A 1 94 ? -7.523 0.032 -7.051 1.00 86.50 94 PRO A CA 1
ATOM 755 C C . PRO A 1 94 ? -6.383 0.658 -6.245 1.00 86.50 94 PRO A C 1
ATOM 757 O O . PRO A 1 94 ? -6.567 1.635 -5.518 1.00 86.50 94 PRO A O 1
ATOM 760 N N . ILE A 1 95 ? -5.191 0.113 -6.442 1.00 87.25 95 ILE A N 1
ATOM 761 C CA . ILE A 1 95 ? -3.910 0.713 -6.088 1.00 87.25 95 ILE A CA 1
ATOM 762 C C . ILE A 1 95 ? -2.930 0.501 -7.240 1.00 87.25 95 ILE A C 1
ATOM 764 O O . ILE A 1 95 ? -3.063 -0.454 -8.005 1.00 87.25 95 ILE A O 1
ATOM 768 N N . ASP A 1 96 ? -1.896 1.332 -7.310 1.00 89.12 96 ASP A N 1
ATOM 769 C CA . ASP A 1 96 ? -0.752 1.055 -8.179 1.00 89.12 96 ASP A CA 1
ATOM 770 C C . ASP A 1 96 ? 0.391 0.523 -7.345 1.00 89.12 96 ASP A C 1
ATOM 772 O O . ASP A 1 96 ? 0.755 1.133 -6.338 1.00 89.12 96 ASP A O 1
ATOM 776 N N . ILE A 1 97 ? 1.007 -0.567 -7.792 1.00 90.56 97 ILE A N 1
ATOM 777 C CA . ILE A 1 97 ? 2.198 -1.113 -7.146 1.00 90.56 97 ILE A CA 1
ATOM 778 C C . ILE A 1 97 ? 3.358 -1.074 -8.131 1.00 90.56 97 ILE A C 1
ATOM 780 O O . ILE A 1 97 ? 3.338 -1.733 -9.169 1.00 90.56 97 ILE A O 1
ATOM 784 N N . THR A 1 98 ? 4.404 -0.324 -7.795 1.00 92.06 98 THR A N 1
ATOM 785 C CA . THR A 1 98 ? 5.663 -0.337 -8.541 1.00 92.06 98 THR A CA 1
ATOM 786 C C . THR A 1 98 ? 6.650 -1.282 -7.876 1.00 92.06 98 THR A C 1
ATOM 788 O O . THR A 1 98 ? 7.087 -1.065 -6.741 1.00 92.06 98 THR A O 1
ATOM 791 N N . PHE A 1 99 ? 7.055 -2.296 -8.627 1.00 90.81 99 PHE A N 1
ATOM 792 C CA . PHE A 1 99 ? 8.129 -3.213 -8.295 1.00 90.81 99 PHE A CA 1
ATOM 793 C C . PHE A 1 99 ? 9.386 -2.797 -9.053 1.00 90.81 99 PHE A C 1
ATOM 795 O O . PHE A 1 99 ? 9.312 -2.455 -10.232 1.00 90.81 99 PHE A O 1
ATOM 802 N N . LYS A 1 100 ? 10.552 -2.850 -8.408 1.00 92.19 100 LYS A N 1
ATOM 803 C CA . LYS A 1 100 ? 11.843 -2.711 -9.099 1.00 92.19 100 LYS A CA 1
ATOM 804 C C . LYS A 1 100 ? 12.862 -3.676 -8.531 1.00 92.19 100 LYS A C 1
ATOM 806 O O . LYS A 1 100 ? 12.812 -4.003 -7.337 1.00 92.19 100 LYS A O 1
ATOM 811 N N . LYS A 1 101 ? 13.804 -4.091 -9.371 1.00 88.81 101 LYS A N 1
ATOM 812 C CA . LYS A 1 101 ? 14.987 -4.819 -8.927 1.00 88.81 101 LYS A CA 1
ATOM 813 C C . LYS A 1 101 ? 15.900 -3.896 -8.131 1.00 88.81 101 LYS A C 1
ATOM 815 O O . LYS A 1 101 ? 16.211 -2.780 -8.536 1.00 88.81 101 LYS A O 1
ATOM 820 N N . SER A 1 102 ? 16.317 -4.355 -6.968 1.00 86.50 102 SER A N 1
ATOM 821 C CA . SER A 1 102 ? 17.352 -3.708 -6.161 1.00 86.50 102 SER A CA 1
ATOM 822 C C . SER A 1 102 ? 18.751 -4.191 -6.545 1.00 86.50 102 SER A C 1
ATOM 824 O O . SER A 1 102 ? 18.900 -5.133 -7.315 1.00 86.50 102 SER A O 1
ATOM 826 N N . GLY A 1 103 ? 19.796 -3.583 -5.968 1.00 84.00 103 GLY A N 1
ATOM 827 C CA . GLY A 1 103 ? 21.199 -3.911 -6.273 1.00 84.00 103 GLY A CA 1
ATOM 828 C C . GLY A 1 103 ? 21.632 -5.359 -5.985 1.00 84.00 103 GLY A C 1
ATOM 829 O O . GLY A 1 103 ? 22.715 -5.756 -6.394 1.00 84.00 103 GLY A O 1
ATOM 830 N N . ASP A 1 104 ? 20.799 -6.152 -5.307 1.00 88.00 104 ASP A N 1
ATOM 831 C CA . ASP A 1 104 ? 20.967 -7.595 -5.087 1.00 88.00 104 ASP A CA 1
ATOM 832 C C . ASP A 1 104 ? 20.113 -8.467 -6.035 1.00 88.00 104 ASP A C 1
ATOM 834 O O . ASP A 1 104 ? 19.881 -9.636 -5.730 1.00 88.00 104 ASP A O 1
ATOM 838 N N . ASP A 1 105 ? 19.622 -7.899 -7.144 1.00 84.50 105 ASP A N 1
ATOM 839 C CA . ASP A 1 105 ? 18.798 -8.542 -8.188 1.00 84.50 105 ASP A CA 1
ATOM 840 C C . ASP A 1 105 ? 17.469 -9.137 -7.679 1.00 84.50 105 ASP A C 1
ATOM 842 O O . ASP A 1 105 ? 16.854 -10.002 -8.302 1.00 84.50 105 ASP A O 1
ATOM 846 N N . LYS A 1 106 ? 16.985 -8.662 -6.526 1.00 87.38 106 LYS A N 1
ATOM 847 C CA . LYS A 1 106 ? 15.682 -9.054 -5.974 1.00 87.38 106 LYS A CA 1
ATOM 848 C C . LYS A 1 106 ? 14.613 -8.029 -6.312 1.00 87.38 106 LYS A C 1
ATOM 850 O O . LYS A 1 106 ? 14.827 -6.828 -6.177 1.00 87.38 106 LYS A O 1
ATOM 855 N N . TRP A 1 107 ? 13.429 -8.507 -6.678 1.00 88.12 107 TRP A N 1
ATOM 856 C CA . TRP A 1 107 ? 12.252 -7.656 -6.803 1.00 88.12 107 TRP A CA 1
ATOM 857 C C . TRP A 1 107 ? 11.794 -7.171 -5.432 1.00 88.12 107 TRP A C 1
ATOM 859 O O . TRP A 1 107 ? 11.625 -7.958 -4.497 1.00 88.12 107 TRP A O 1
ATOM 869 N N . ARG A 1 108 ? 11.590 -5.861 -5.320 1.00 90.44 108 ARG A N 1
ATOM 870 C CA . ARG A 1 108 ? 11.049 -5.208 -4.128 1.00 90.44 108 ARG A CA 1
ATOM 871 C C . ARG A 1 108 ? 9.949 -4.240 -4.513 1.00 90.44 108 ARG A C 1
ATOM 873 O O . ARG A 1 108 ? 9.937 -3.728 -5.630 1.00 90.44 108 ARG A O 1
ATOM 880 N N . ILE A 1 109 ? 9.053 -3.969 -3.574 1.00 92.44 109 ILE A N 1
ATOM 881 C CA . ILE A 1 109 ? 8.039 -2.927 -3.713 1.00 92.44 109 ILE A CA 1
ATOM 882 C C . ILE A 1 109 ? 8.706 -1.587 -3.415 1.00 92.44 109 ILE A C 1
ATOM 884 O O . ILE A 1 109 ? 9.274 -1.402 -2.338 1.00 92.44 109 ILE A O 1
ATOM 888 N N . TRP A 1 110 ? 8.639 -0.666 -4.370 1.00 94.31 110 TRP A N 1
ATOM 889 C CA . TRP A 1 110 ? 9.193 0.684 -4.255 1.00 94.31 110 TRP A CA 1
ATOM 890 C C . TRP A 1 110 ? 8.119 1.730 -4.031 1.00 94.31 110 TRP A C 1
ATOM 892 O O . TRP A 1 110 ? 8.333 2.672 -3.278 1.00 94.31 110 TRP A O 1
ATOM 902 N N . VAL A 1 111 ? 6.970 1.577 -4.679 1.00 94.81 111 VAL A N 1
ATOM 903 C CA . VAL A 1 111 ? 5.885 2.543 -4.557 1.00 94.81 111 VAL A CA 1
ATOM 904 C C . VAL A 1 111 ? 4.569 1.804 -4.454 1.00 94.81 111 VAL A C 1
ATOM 906 O O . VAL A 1 111 ? 4.339 0.849 -5.194 1.00 94.81 111 VAL A O 1
ATOM 909 N N . ILE A 1 112 ? 3.715 2.273 -3.552 1.00 92.88 112 ILE A N 1
ATOM 910 C CA . ILE A 1 112 ? 2.282 1.990 -3.587 1.00 92.88 112 ILE A CA 1
ATOM 911 C C . ILE A 1 112 ? 1.564 3.330 -3.721 1.00 92.88 112 ILE A C 1
ATOM 913 O O . ILE A 1 112 ? 1.884 4.268 -2.991 1.00 92.88 112 ILE A O 1
ATOM 917 N N . LYS A 1 113 ? 0.620 3.439 -4.654 1.00 92.12 113 LYS A N 1
ATOM 918 C CA . LYS A 1 113 ? -0.275 4.596 -4.762 1.00 92.12 113 LYS A CA 1
ATOM 919 C C . LYS A 1 113 ? -1.692 4.145 -4.492 1.00 92.12 113 LYS A C 1
ATOM 921 O O . LYS A 1 113 ? -2.210 3.292 -5.206 1.00 92.12 113 LYS A O 1
ATOM 926 N N . ASP A 1 114 ? -2.296 4.726 -3.474 1.00 86.56 114 ASP A N 1
ATOM 927 C CA . ASP A 1 114 ? -3.693 4.510 -3.160 1.00 86.56 114 ASP A CA 1
ATOM 928 C C . ASP A 1 114 ? -4.596 5.250 -4.160 1.00 86.56 114 ASP A C 1
ATOM 930 O O . ASP A 1 114 ? -4.416 6.443 -4.419 1.00 86.56 114 ASP A O 1
ATOM 934 N N . LYS A 1 115 ? -5.548 4.516 -4.746 1.00 82.94 115 LYS A N 1
ATOM 935 C CA . LYS A 1 115 ? -6.615 5.029 -5.618 1.00 82.94 115 LYS A CA 1
ATOM 936 C C . LYS A 1 115 ? -7.998 4.572 -5.120 1.00 82.94 115 LYS A C 1
ATOM 938 O O . LYS A 1 115 ? -8.975 4.599 -5.872 1.00 82.94 115 LYS A O 1
ATOM 943 N N . THR A 1 116 ? -8.100 4.108 -3.873 1.00 71.06 116 THR A N 1
ATOM 944 C CA . THR A 1 116 ? -9.304 3.457 -3.337 1.00 71.06 116 THR A CA 1
ATOM 945 C C . THR A 1 116 ? -10.490 4.407 -3.130 1.00 71.06 116 THR A C 1
ATOM 947 O O . THR A 1 116 ? -11.595 3.942 -2.842 1.00 71.06 116 THR A O 1
ATOM 950 N N . ALA A 1 117 ? -10.356 5.724 -3.349 1.00 56.50 117 ALA A N 1
ATOM 951 C CA . ALA A 1 117 ? -11.461 6.663 -3.158 1.00 56.50 117 ALA A CA 1
ATOM 952 C C . ALA A 1 117 ? -12.507 6.627 -4.297 1.00 56.50 117 ALA A C 1
ATOM 954 O O . ALA A 1 117 ? -12.613 7.547 -5.124 1.00 56.50 117 ALA A O 1
ATOM 955 N N . ALA A 1 118 ? -13.351 5.592 -4.268 1.00 37.56 118 ALA A N 1
ATOM 956 C CA . ALA A 1 118 ? -14.686 5.538 -4.862 1.00 37.56 118 ALA A CA 1
ATOM 957 C C . ALA A 1 118 ? -15.585 4.532 -4.109 1.00 37.56 118 ALA A C 1
ATOM 959 O O . ALA A 1 118 ? -15.831 3.421 -4.566 1.00 37.56 118 ALA A O 1
ATOM 960 N N . GLY A 1 119 ? -16.122 4.957 -2.962 1.00 35.41 119 GLY A N 1
ATOM 961 C CA . GLY A 1 119 ? -17.159 4.229 -2.231 1.00 35.41 119 GLY A CA 1
ATOM 962 C C . GLY A 1 119 ? -17.718 5.052 -1.074 1.00 35.41 119 GLY A C 1
ATOM 963 O O . GLY A 1 119 ? -17.277 4.917 0.061 1.00 35.41 119 GLY A O 1
ATOM 964 N N . ILE A 1 120 ? -18.687 5.930 -1.350 1.00 34.62 120 ILE A N 1
ATOM 965 C CA . ILE A 1 120 ? -19.544 6.488 -0.295 1.00 34.62 120 ILE A CA 1
ATOM 966 C C . ILE A 1 120 ? -20.338 5.309 0.283 1.00 34.62 120 ILE A C 1
ATOM 968 O O . ILE A 1 120 ? -21.182 4.745 -0.410 1.00 34.62 120 ILE A O 1
ATOM 972 N N . LEU A 1 121 ? -20.066 4.930 1.534 1.00 33.38 121 LEU A N 1
ATOM 973 C CA . LEU A 1 121 ? -20.888 3.981 2.286 1.00 33.38 121 LEU A CA 1
ATOM 974 C C . LEU A 1 121 ? -22.253 4.633 2.554 1.00 33.38 121 LEU A C 1
ATOM 976 O O . LEU A 1 121 ? -22.400 5.445 3.467 1.0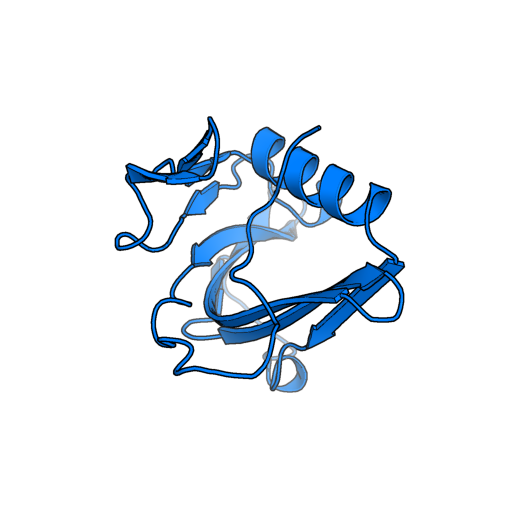0 33.38 121 LEU A O 1
ATOM 980 N N . THR A 1 122 ? -23.254 4.325 1.730 1.00 28.64 122 THR A N 1
ATOM 981 C CA . THR A 1 122 ? -24.644 4.719 1.981 1.00 28.64 122 THR A CA 1
ATOM 982 C C . THR A 1 122 ? -25.231 3.853 3.094 1.00 28.64 122 THR A C 1
ATOM 984 O O . THR A 1 122 ? -25.343 2.641 2.944 1.00 28.64 122 THR A O 1
ATOM 987 N N . GLU A 1 123 ? -25.546 4.524 4.202 1.00 32.19 123 GLU A N 1
ATOM 988 C CA . GLU A 1 123 ? -26.402 4.182 5.345 1.00 32.19 123 GLU A CA 1
ATOM 989 C C . GLU A 1 123 ? -26.764 2.704 5.603 1.00 32.19 123 GLU A C 1
ATOM 991 O O . GLU A 1 123 ? -27.518 2.061 4.877 1.00 32.19 123 GLU A O 1
ATOM 996 N N . SER A 1 124 ? -26.349 2.248 6.793 1.00 33.66 124 SER A N 1
ATOM 997 C CA . SER A 1 124 ? -26.788 1.047 7.526 1.00 33.66 124 SER A CA 1
ATOM 998 C C . SER A 1 124 ? -26.272 -0.325 7.064 1.00 33.66 124 SER A C 1
ATOM 1000 O O . SER A 1 124 ? -27.014 -1.294 6.955 1.00 33.66 124 SER A O 1
ATOM 1002 N N . ALA A 1 125 ? -24.948 -0.451 6.992 1.00 28.86 125 ALA A N 1
ATOM 1003 C CA . ALA A 1 125 ? -24.246 -1.596 7.574 1.00 28.86 125 ALA A CA 1
ATOM 1004 C C . ALA A 1 125 ? -22.938 -1.074 8.185 1.00 28.86 125 ALA A C 1
ATOM 1006 O O . ALA A 1 125 ? -22.148 -0.427 7.506 1.00 28.86 125 ALA A O 1
ATOM 1007 N N . SER A 1 126 ? -22.737 -1.262 9.488 1.00 36.03 126 SER A N 1
ATOM 1008 C CA . SER A 1 126 ? -21.493 -0.875 10.161 1.00 36.03 126 SER A CA 1
ATOM 1009 C C . SER A 1 126 ? -20.324 -1.635 9.535 1.00 36.03 126 SER A C 1
ATOM 1011 O O . SER A 1 126 ? -20.203 -2.798 9.880 1.00 36.03 126 SER A O 1
ATOM 1013 N N . TYR A 1 127 ? -19.473 -1.000 8.720 1.00 33.75 127 TYR A N 1
ATOM 1014 C CA . TYR A 1 127 ? -18.035 -1.306 8.595 1.00 33.75 127 TYR A CA 1
ATOM 1015 C C . TYR A 1 127 ? -17.311 -0.028 8.157 1.00 33.75 127 TYR A C 1
ATOM 1017 O O . TYR A 1 127 ? -17.489 0.454 7.042 1.00 33.75 127 TYR A O 1
ATOM 1025 N N . GLY A 1 128 ? -16.600 0.579 9.109 1.00 29.97 128 GLY A N 1
ATOM 1026 C CA . GLY A 1 128 ? -16.006 1.904 8.991 1.00 29.97 128 GLY A CA 1
ATOM 1027 C C . GLY A 1 128 ? -14.839 1.961 8.008 1.00 29.97 128 GLY A C 1
ATOM 1028 O O . GLY A 1 128 ? -14.161 0.968 7.748 1.00 29.97 128 GLY A O 1
ATOM 1029 N N . THR A 1 129 ? -14.618 3.167 7.498 1.00 33.31 129 THR A N 1
ATOM 1030 C CA . THR A 1 129 ? -13.425 3.644 6.794 1.00 33.31 129 THR A CA 1
ATOM 1031 C C . THR A 1 129 ? -12.145 3.131 7.458 1.00 33.31 129 THR A C 1
ATOM 1033 O O . THR A 1 129 ? -12.066 3.148 8.686 1.00 33.31 129 THR A O 1
ATOM 1036 N N . ILE A 1 130 ? -11.134 2.711 6.683 1.00 32.44 130 ILE A N 1
ATOM 1037 C CA . ILE A 1 130 ? -9.808 2.403 7.238 1.00 32.44 130 ILE A CA 1
ATOM 1038 C C . ILE A 1 130 ? -9.262 3.655 7.924 1.00 32.44 130 ILE A C 1
ATOM 1040 O O . ILE A 1 130 ? -8.847 4.614 7.280 1.00 32.44 130 ILE A O 1
ATOM 1044 N N . LEU A 1 131 ? -9.277 3.625 9.252 1.00 36.38 131 LEU A N 1
ATOM 1045 C CA . LEU A 1 131 ? -8.600 4.572 10.117 1.00 36.38 131 LEU A CA 1
ATOM 1046 C C . LEU A 1 131 ? -7.560 3.756 10.879 1.00 36.38 131 LEU A C 1
ATOM 1048 O O . LEU A 1 131 ? -7.893 3.015 11.802 1.00 36.38 131 LEU A O 1
ATOM 1052 N N . ALA A 1 132 ? -6.300 3.842 10.460 1.00 26.84 132 ALA A N 1
ATOM 1053 C CA . ALA A 1 132 ? -5.197 3.327 11.257 1.00 26.84 132 ALA A CA 1
ATOM 1054 C C . ALA A 1 132 ? -5.064 4.215 12.507 1.00 26.84 132 ALA A C 1
ATOM 1056 O O . ALA A 1 132 ? -4.434 5.269 12.462 1.00 26.84 132 ALA A O 1
ATOM 1057 N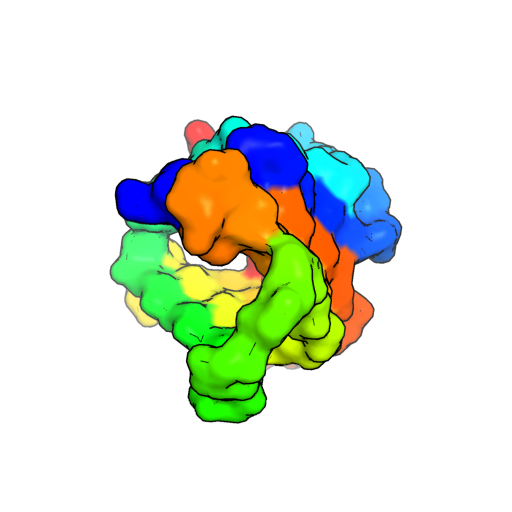 N . GLN A 1 133 ? -5.711 3.826 13.608 1.00 26.92 133 GLN A N 1
ATOM 1058 C CA . GLN A 1 133 ? -5.517 4.468 14.905 1.00 26.92 133 GLN A CA 1
ATOM 1059 C C . GLN A 1 133 ? -4.197 3.983 15.517 1.00 26.92 133 GLN A C 1
ATOM 1061 O O . GLN A 1 133 ? -3.978 2.785 15.707 1.00 26.92 133 GLN A O 1
ATOM 1066 N N . PHE A 1 134 ? -3.313 4.932 15.816 1.00 26.28 134 PHE A N 1
ATOM 1067 C CA . PHE A 1 134 ? -2.181 4.732 16.714 1.00 26.28 134 PHE A CA 1
ATOM 1068 C C . PHE A 1 134 ? -2.692 4.926 18.152 1.00 26.28 134 PHE A C 1
ATOM 1070 O O . PHE A 1 134 ? -3.305 5.954 18.440 1.00 26.28 134 PHE A O 1
ATOM 1077 N N . HIS A 1 135 ? -2.468 3.941 19.026 1.00 30.92 135 HIS A N 1
ATOM 1078 C CA . HIS A 1 135 ? -2.619 4.086 20.479 1.00 30.92 135 HIS A CA 1
ATOM 1079 C C . HIS A 1 135 ? -1.295 4.512 21.111 1.00 30.92 135 HIS A C 1
ATOM 1081 O O . HIS A 1 135 ? -0.245 3.998 20.658 1.00 30.92 135 HIS A O 1
#

pLDDT: mean 77.0, std 19.0, range [26.28, 96.06]